Protein AF-A0A665VNJ5-F1 (afdb_monomer_lite)

Radius of gyration: 43.07 Å; chains: 1; bounding box: 58×34×142 Å

Foldseek 3Di:
DDDDDDDDDDPDDPDPPVVVVVVVVCVVVVVVPPPCPPPQDPVNVVVVVVVVVLCCCVVPVLVVLVVVLVVLVVVLVVLVVVLVVLVVVLVVLLVVLVVQCPDPPRNVVSVVSVVVSVVSVVVSVVSVVVSVCSVPVPSVVSVVVSVVSCVPSVVD

pLDDT: mean 82.06, std 19.53, range [35.41, 98.44]

Secondary structure (DSSP, 8-state):
---------------HHHHHHHHHHHHHHHHHHS-------HHHHHHHHHHHHHHHIIIIIHHHHHHHHHHHHHHHHHHHHHHHHHHHHHHHHHHHHHHHHSSSS-HHHHHHHHHHHHHHHHHHHHHHHHHHHIIIIIIHHHHHHHHHHHHHHTT-

Organism: Echeneis naucrates (NCBI:txid173247)

Structure (mmCIF, N/CA/C/O backbone):
data_AF-A0A665VNJ5-F1
#
_entry.id   AF-A0A665VNJ5-F1
#
loop_
_atom_site.group_PDB
_atom_site.id
_atom_site.type_symbol
_atom_site.label_atom_id
_atom_site.label_alt_id
_atom_site.label_comp_id
_atom_site.label_asym_id
_atom_site.label_entity_id
_atom_site.label_seq_id
_atom_site.pdbx_PDB_ins_code
_atom_site.Cartn_x
_atom_site.Cartn_y
_atom_site.Cartn_z
_atom_site.occupancy
_atom_site.B_iso_or_equiv
_atom_site.auth_seq_id
_atom_site.auth_comp_id
_atom_site.auth_asym_id
_atom_site.auth_atom_id
_atom_site.pdbx_PDB_model_num
ATOM 1 N N . MET A 1 1 ? -1.644 -8.679 107.231 1.00 41.88 1 MET A N 1
ATOM 2 C CA . MET A 1 1 ? -1.615 -10.139 106.994 1.00 41.88 1 MET A CA 1
ATOM 3 C C . MET A 1 1 ? -3.057 -10.630 107.028 1.00 41.88 1 MET A C 1
ATOM 5 O O . MET A 1 1 ? -3.818 -10.138 107.846 1.00 41.88 1 MET A O 1
ATOM 9 N N . PHE A 1 2 ? -3.439 -11.424 106.034 1.00 35.78 2 PHE A N 1
ATOM 10 C CA . PHE A 1 2 ? -4.765 -11.493 105.407 1.00 35.78 2 PHE A CA 1
ATOM 11 C C . PHE A 1 2 ? -5.951 -11.895 106.300 1.00 35.78 2 PHE A C 1
ATOM 13 O O . PHE A 1 2 ? -5.875 -12.834 107.086 1.00 35.78 2 PHE A O 1
ATOM 20 N N . LEU A 1 3 ? -7.071 -11.204 106.073 1.00 37.47 3 LEU A N 1
ATOM 21 C CA . LEU A 1 3 ? -8.419 -11.534 106.524 1.00 37.47 3 LEU A CA 1
ATOM 22 C C . LEU A 1 3 ? -9.169 -12.320 105.429 1.00 37.47 3 LEU A C 1
ATOM 24 O O . LEU A 1 3 ? -9.170 -11.915 104.270 1.00 37.47 3 LEU A O 1
ATOM 28 N N . LEU A 1 4 ? -9.911 -13.329 105.896 1.00 39.81 4 LEU A N 1
ATOM 29 C CA . LEU A 1 4 ? -11.313 -13.633 105.577 1.00 39.81 4 LEU A CA 1
ATOM 30 C C . LEU A 1 4 ? -11.738 -14.572 104.425 1.00 39.81 4 LEU A C 1
ATOM 32 O O . LEU A 1 4 ? -11.425 -14.402 103.254 1.00 39.81 4 LEU A O 1
ATOM 36 N N . PHE A 1 5 ? -12.689 -15.410 104.864 1.00 35.41 5 PHE A N 1
ATOM 37 C CA . PHE A 1 5 ? -13.926 -15.892 104.236 1.00 35.41 5 PHE A CA 1
ATOM 38 C C . PHE A 1 5 ? -13.974 -17.325 103.678 1.00 35.41 5 PHE A C 1
ATOM 40 O O . PHE A 1 5 ? -13.681 -17.609 102.522 1.00 35.41 5 PHE A O 1
ATOM 47 N N . SER A 1 6 ? -14.509 -18.208 104.534 1.00 47.34 6 SER A N 1
ATOM 48 C CA . SER A 1 6 ? -15.275 -19.403 104.173 1.00 47.34 6 SER A CA 1
ATOM 49 C C . SER A 1 6 ? -16.328 -19.095 103.109 1.00 47.34 6 SER A C 1
ATOM 51 O O . SER A 1 6 ? -17.166 -18.218 103.314 1.00 47.34 6 SER A O 1
ATOM 53 N N . PHE A 1 7 ? -16.382 -19.909 102.054 1.00 38.28 7 PHE A N 1
ATOM 54 C CA . PHE A 1 7 ? -17.568 -20.026 101.209 1.00 38.28 7 PHE A CA 1
ATOM 55 C C . PHE A 1 7 ? -18.002 -21.491 101.129 1.00 38.28 7 PHE A C 1
ATOM 57 O O . PHE A 1 7 ? -17.462 -22.311 100.391 1.00 38.28 7 PHE A O 1
ATOM 64 N N . ARG A 1 8 ? -18.993 -21.810 101.961 1.00 46.47 8 ARG A N 1
ATOM 65 C CA . ARG A 1 8 ? -19.814 -23.016 101.900 1.00 46.47 8 ARG A CA 1
ATOM 66 C C . ARG A 1 8 ? -20.910 -22.711 100.873 1.00 46.47 8 ARG A C 1
ATOM 68 O O . ARG A 1 8 ? -21.772 -21.885 101.148 1.00 46.47 8 ARG A O 1
ATOM 75 N N . GLY A 1 9 ? -20.854 -23.314 99.688 1.00 38.25 9 GLY A N 1
ATOM 76 C CA . GLY A 1 9 ? -21.821 -23.070 98.615 1.00 38.25 9 GLY A CA 1
ATOM 77 C C . GLY A 1 9 ? -22.162 -24.356 97.878 1.00 38.25 9 GLY A C 1
ATOM 78 O O . GLY A 1 9 ? -21.313 -24.933 97.208 1.00 38.25 9 GLY A O 1
ATOM 79 N N . SER A 1 10 ? -23.400 -24.809 98.059 1.00 37.19 10 SER A N 1
ATOM 80 C CA . SER A 1 10 ? -23.989 -26.022 97.501 1.00 37.19 10 SER A CA 1
ATOM 81 C C . SER A 1 10 ? -23.777 -26.193 95.996 1.00 37.19 10 SER A C 1
ATOM 83 O O . SER A 1 10 ? -23.967 -25.268 95.207 1.00 37.19 10 SER A O 1
ATOM 85 N N . VAL A 1 11 ? -23.509 -27.438 95.599 1.00 46.34 11 VAL A N 1
ATOM 86 C CA . VAL A 1 11 ? -23.661 -27.924 94.224 1.00 46.34 11 VAL A CA 1
ATOM 87 C C . VAL A 1 11 ? -25.160 -27.964 93.900 1.00 46.34 11 VAL A C 1
ATOM 89 O O . VAL A 1 11 ? -25.823 -28.987 94.038 1.00 46.34 11 VAL A O 1
ATOM 92 N N . SER A 1 12 ? -25.722 -26.821 93.517 1.00 45.53 12 SER A N 1
ATOM 93 C CA . SER A 1 12 ? -27.095 -26.705 93.017 1.00 45.53 12 SER A CA 1
ATOM 94 C C . SER A 1 12 ? -27.089 -26.544 91.499 1.00 45.53 12 SER A C 1
ATOM 96 O O . SER A 1 12 ? -26.789 -25.477 90.971 1.00 45.53 12 SER A O 1
ATOM 98 N N . THR A 1 13 ? -27.386 -27.653 90.818 1.00 51.31 13 THR A N 1
ATOM 99 C CA . THR A 1 13 ? -28.148 -27.753 89.560 1.00 51.31 13 THR A CA 1
ATOM 100 C C . THR A 1 13 ? -28.263 -26.463 88.730 1.00 51.31 13 THR A C 1
ATOM 102 O O . THR A 1 13 ? -29.281 -25.767 88.730 1.00 51.31 13 THR A O 1
ATOM 105 N N . LEU A 1 14 ? -27.235 -26.177 87.926 1.00 48.00 14 LEU A N 1
ATOM 106 C CA . LEU A 1 14 ? -27.329 -25.208 86.831 1.00 48.00 14 LEU A CA 1
ATOM 107 C C . LEU A 1 14 ? -28.426 -25.661 85.853 1.00 48.00 14 LEU A C 1
ATOM 109 O O . LEU A 1 14 ? -28.265 -26.625 85.105 1.00 48.00 14 LEU A O 1
ATOM 113 N N . LYS A 1 15 ? -29.575 -24.973 85.891 1.00 50.91 15 LYS A N 1
ATOM 114 C CA . LYS A 1 15 ? -30.726 -25.224 85.013 1.00 50.91 15 LYS A CA 1
ATOM 115 C C . LYS A 1 15 ? -30.279 -25.202 83.538 1.00 50.91 15 LYS A C 1
ATOM 117 O O . LYS A 1 15 ? -29.728 -24.197 83.092 1.00 50.91 15 LYS A O 1
ATOM 122 N N . PRO A 1 16 ? -30.626 -26.211 82.717 1.00 53.66 16 PRO A N 1
ATOM 123 C CA . PRO A 1 16 ? -30.229 -26.291 81.302 1.00 53.66 16 PRO A CA 1
ATOM 124 C C . PRO A 1 16 ? -30.778 -25.162 80.399 1.00 53.66 16 PRO A C 1
ATOM 126 O O . PRO A 1 16 ? -30.434 -25.078 79.220 1.00 53.66 16 PRO A O 1
ATOM 129 N N . ARG A 1 17 ? -31.628 -24.265 80.923 1.00 50.09 17 ARG A N 1
ATOM 130 C CA . ARG A 1 17 ? -32.177 -23.115 80.184 1.00 50.09 17 ARG A CA 1
ATOM 131 C C . ARG A 1 17 ? -31.196 -21.941 80.054 1.00 50.09 17 ARG A C 1
ATOM 133 O O . ARG A 1 17 ? -31.196 -21.300 79.009 1.00 50.09 17 ARG A O 1
ATOM 140 N N . THR A 1 18 ? -30.346 -21.673 81.047 1.00 53.75 18 THR A N 1
ATOM 141 C CA . THR A 1 18 ? -29.398 -20.537 81.015 1.00 53.75 18 THR A CA 1
ATOM 142 C C . THR A 1 18 ? -28.202 -20.804 80.102 1.00 53.75 18 THR A C 1
ATOM 144 O O . THR A 1 18 ? -27.867 -19.956 79.281 1.00 53.75 18 THR A O 1
ATOM 147 N N . LEU A 1 19 ? -27.643 -22.018 80.132 1.00 54.38 19 LEU A N 1
ATOM 148 C CA . LEU A 1 19 ? -26.581 -22.456 79.211 1.00 54.38 19 LEU A CA 1
ATOM 149 C C . LEU A 1 19 ? -27.019 -22.421 77.738 1.00 54.38 19 LEU A C 1
ATOM 151 O O . LEU A 1 19 ? -26.241 -22.043 76.864 1.00 54.38 19 LEU A O 1
ATOM 155 N N . ASN A 1 20 ? -28.279 -22.766 77.455 1.00 54.81 20 ASN A N 1
ATOM 156 C CA . ASN A 1 20 ? -28.825 -22.694 76.101 1.00 54.81 20 ASN A CA 1
ATOM 157 C C . ASN A 1 20 ? -29.003 -21.254 75.607 1.00 54.81 20 ASN A C 1
ATOM 159 O O . ASN A 1 20 ? -28.814 -21.009 74.417 1.00 54.81 20 ASN A O 1
ATOM 163 N N . ASN A 1 21 ? -29.331 -20.309 76.491 1.00 54.97 21 ASN A N 1
ATOM 164 C CA . ASN A 1 21 ? -29.432 -18.898 76.125 1.00 54.97 21 ASN A CA 1
ATOM 165 C C . ASN A 1 21 ? -28.054 -18.296 75.844 1.00 54.97 21 ASN A C 1
ATOM 167 O O . ASN A 1 21 ? -27.876 -17.734 74.768 1.00 54.97 21 ASN A O 1
ATOM 171 N N . SER A 1 22 ? -27.059 -18.529 76.705 1.00 56.47 22 SER A N 1
ATOM 172 C CA . SER A 1 22 ? -25.688 -18.072 76.448 1.00 56.47 22 SER A CA 1
ATOM 173 C C . SER A 1 22 ? -25.113 -18.713 75.184 1.00 56.47 22 SER A C 1
ATOM 175 O O . SER A 1 22 ? -24.546 -18.021 74.351 1.00 56.47 22 SER A O 1
ATOM 177 N N . ARG A 1 23 ? -25.332 -20.015 74.949 1.00 60.97 23 ARG A N 1
ATOM 178 C CA . ARG A 1 23 ? -24.882 -20.682 73.714 1.00 60.97 23 ARG A CA 1
ATOM 179 C C . ARG A 1 23 ? -25.538 -20.100 72.461 1.00 60.97 23 ARG A C 1
ATOM 181 O O . ARG A 1 23 ? -24.875 -20.010 71.435 1.00 60.97 23 ARG A O 1
ATOM 188 N N . ARG A 1 24 ? -26.818 -19.711 72.521 1.00 61.03 24 ARG A N 1
ATOM 189 C CA . ARG A 1 24 ? -27.513 -19.025 71.414 1.00 61.03 24 ARG A CA 1
ATOM 190 C C . ARG A 1 24 ? -26.983 -17.615 71.199 1.00 61.03 24 ARG A C 1
ATOM 192 O O . ARG A 1 24 ? -26.86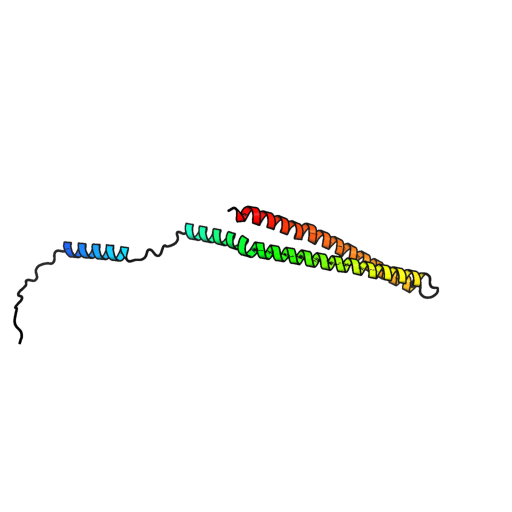6 -17.199 70.053 1.00 61.03 24 ARG A O 1
ATOM 199 N N . GLU A 1 25 ? -26.665 -16.912 72.274 1.00 65.44 25 GLU A N 1
ATOM 200 C CA . GLU A 1 25 ? -26.123 -15.559 72.242 1.00 65.44 25 GLU A CA 1
ATOM 201 C C . GLU A 1 25 ? -24.707 -15.555 71.667 1.00 65.44 25 GLU A C 1
ATOM 203 O O . GLU A 1 25 ? -24.492 -14.913 70.651 1.00 65.44 25 GLU A O 1
ATOM 208 N N . TYR A 1 26 ? -23.807 -16.416 72.155 1.00 58.47 26 TYR A N 1
ATOM 209 C CA . TYR A 1 26 ? -22.491 -16.632 71.545 1.00 58.47 26 TYR A CA 1
ATOM 210 C C . TYR A 1 26 ? -22.594 -17.025 70.072 1.00 58.47 26 TYR A C 1
ATOM 212 O O . TYR A 1 26 ? -21.823 -16.531 69.259 1.00 58.47 26 TYR A O 1
ATOM 220 N N . LYS A 1 27 ? -23.562 -17.872 69.695 1.00 63.84 27 LYS A N 1
ATOM 221 C CA . LYS A 1 27 ? -23.782 -18.225 68.286 1.00 63.84 27 LYS A CA 1
ATOM 222 C C . LYS A 1 27 ? -24.251 -17.021 67.464 1.00 63.84 27 LYS A C 1
ATOM 224 O O . LYS A 1 27 ? -23.814 -16.883 66.333 1.00 63.84 27 LYS A O 1
ATOM 229 N N . ARG A 1 28 ? -25.100 -16.144 68.014 1.00 61.34 28 ARG A N 1
ATOM 230 C CA . ARG A 1 28 ? -25.541 -14.902 67.354 1.00 61.34 28 ARG A CA 1
ATOM 231 C C . ARG A 1 28 ? -24.402 -13.896 67.215 1.00 61.34 28 ARG A C 1
ATOM 233 O O . ARG A 1 28 ? -24.197 -13.397 66.117 1.00 61.34 28 ARG A O 1
ATOM 240 N N . THR A 1 29 ? -23.632 -13.663 68.273 1.00 60.94 29 THR A N 1
ATOM 241 C CA . THR A 1 29 ? -22.491 -12.740 68.261 1.00 60.94 29 THR A CA 1
ATOM 242 C C . THR A 1 29 ? -21.378 -13.250 67.346 1.00 60.94 29 THR A C 1
ATOM 244 O O . THR A 1 29 ? -20.802 -12.483 66.586 1.00 60.94 29 THR A O 1
ATOM 247 N N . PHE A 1 30 ? -21.118 -14.562 67.340 1.00 61.00 30 PHE A N 1
ATOM 248 C CA . PHE A 1 30 ? -20.142 -15.182 66.443 1.00 61.00 30 PHE A CA 1
ATOM 249 C C . PHE A 1 30 ? -20.597 -15.138 64.978 1.00 61.00 30 PHE A C 1
ATOM 251 O O . PHE A 1 30 ? -19.787 -14.839 64.113 1.00 61.00 30 PHE A O 1
ATOM 258 N N . LEU A 1 31 ? -21.887 -15.357 64.689 1.00 60.53 31 LEU A N 1
ATOM 259 C CA . LEU A 1 31 ? -22.434 -15.212 63.332 1.00 60.53 31 LEU A CA 1
ATOM 260 C C . LEU A 1 31 ? -22.419 -13.757 62.831 1.00 60.53 31 LEU A C 1
ATOM 262 O O . LEU A 1 31 ? -22.294 -13.554 61.632 1.00 60.53 31 LEU A O 1
ATOM 266 N N . GLN A 1 32 ? -22.505 -12.762 63.721 1.00 59.22 32 GLN A N 1
ATOM 267 C CA . GLN A 1 32 ? -22.364 -11.336 63.382 1.00 59.22 32 GLN A CA 1
ATOM 268 C C . GLN A 1 32 ? -20.903 -10.886 63.204 1.00 59.22 32 GLN A C 1
ATOM 270 O O . GLN A 1 32 ? -20.654 -9.863 62.575 1.00 59.22 32 GLN A O 1
ATOM 275 N N . LEU A 1 33 ? -19.944 -11.634 63.763 1.00 56.66 33 LEU A N 1
ATOM 276 C CA . LEU A 1 33 ? -18.500 -11.381 63.661 1.00 56.66 33 LEU A CA 1
ATOM 277 C C . LEU A 1 33 ? -17.830 -12.130 62.504 1.00 56.66 33 LEU A C 1
ATOM 279 O O . LEU A 1 33 ? -16.677 -11.840 62.188 1.00 56.66 33 LEU A O 1
ATOM 283 N N . ILE A 1 34 ? -18.520 -13.086 61.871 1.00 57.31 34 ILE A N 1
ATOM 284 C CA . ILE A 1 34 ? -18.090 -13.614 60.578 1.00 57.31 34 ILE A CA 1
ATOM 285 C C . ILE A 1 34 ? -18.288 -12.462 59.593 1.00 57.31 34 ILE A C 1
ATOM 287 O O . ILE A 1 34 ? -19.434 -12.073 59.366 1.00 57.31 34 ILE A O 1
ATOM 291 N N . PRO A 1 35 ? -17.216 -11.898 59.006 1.00 49.06 35 PRO A N 1
ATOM 292 C CA . PRO A 1 35 ? -17.398 -10.983 57.899 1.00 49.06 35 PRO A CA 1
ATOM 293 C C . PRO A 1 35 ? -18.185 -11.778 56.865 1.00 49.06 35 PRO A C 1
ATOM 295 O O . PRO A 1 35 ? -17.747 -12.875 56.498 1.00 49.06 35 PRO A O 1
ATOM 298 N N . GLU A 1 36 ? -19.330 -11.274 56.404 1.00 50.09 36 GLU A N 1
ATOM 299 C CA . GLU A 1 36 ? -19.835 -11.695 55.105 1.00 50.09 36 GLU A CA 1
ATOM 300 C C . GLU A 1 36 ? -18.737 -11.331 54.106 1.00 50.09 36 GLU A C 1
ATOM 302 O O . GLU A 1 36 ? -18.697 -10.249 53.530 1.00 50.09 36 GLU A O 1
ATOM 307 N N . ARG A 1 37 ? -17.767 -12.233 53.945 1.00 45.31 37 ARG A N 1
ATOM 308 C CA . ARG A 1 37 ? -16.927 -12.296 52.773 1.00 45.31 37 ARG A CA 1
ATOM 309 C C . ARG A 1 37 ? -17.938 -12.633 51.695 1.00 45.31 37 ARG A C 1
ATOM 311 O O . ARG A 1 37 ? -18.270 -13.807 51.532 1.00 45.31 37 ARG A O 1
ATOM 318 N N . SER A 1 38 ? -18.514 -11.586 51.106 1.00 50.38 38 SER A N 1
ATOM 319 C CA . SER A 1 38 ? -19.519 -11.665 50.066 1.00 50.38 38 SER A CA 1
ATOM 320 C C . SER A 1 38 ? -19.009 -12.686 49.064 1.00 50.38 38 SER A C 1
ATOM 322 O O . SER A 1 38 ? -18.026 -12.478 48.351 1.00 50.38 38 SER A O 1
ATOM 324 N N . LYS A 1 39 ? -19.610 -13.878 49.087 1.00 54.59 39 LYS A N 1
ATOM 325 C CA . LYS A 1 39 ? -19.533 -14.752 47.931 1.00 54.59 39 LYS A CA 1
ATOM 326 C C . LYS A 1 39 ? -20.239 -13.929 46.880 1.00 54.59 39 LYS A C 1
ATOM 328 O O . LYS A 1 39 ? -21.459 -13.804 46.980 1.00 54.59 39 LYS A O 1
ATOM 333 N N . MET A 1 40 ? -19.478 -13.306 45.977 1.00 56.78 40 MET A N 1
ATOM 334 C CA . MET A 1 40 ? -20.087 -12.688 44.811 1.00 56.78 40 MET A CA 1
ATOM 335 C C . MET A 1 40 ? -21.063 -13.716 44.271 1.00 56.78 40 MET A C 1
ATOM 337 O O . MET A 1 40 ? -20.727 -14.895 44.104 1.00 56.78 40 MET A O 1
ATOM 341 N N . SER A 1 41 ? -22.308 -13.289 44.117 1.00 76.12 41 SER A N 1
ATOM 342 C CA . SER A 1 41 ? -23.288 -14.129 43.458 1.00 76.12 41 SER A CA 1
ATOM 343 C C . SER A 1 41 ? -22.684 -14.549 42.118 1.00 76.12 41 SER A C 1
ATOM 345 O O . SER A 1 41 ? -22.011 -13.749 41.470 1.00 76.12 41 SER A O 1
ATOM 347 N N . ARG A 1 42 ? -22.917 -15.784 41.662 1.00 79.88 42 ARG A N 1
ATOM 348 C CA . ARG A 1 42 ? -22.474 -16.214 40.321 1.00 79.88 42 ARG A CA 1
ATOM 349 C C . ARG A 1 42 ? -22.887 -15.190 39.248 1.00 79.88 42 ARG A C 1
ATOM 351 O O . ARG A 1 42 ? -22.171 -14.986 38.277 1.00 79.88 42 ARG A O 1
ATOM 358 N N . THR A 1 43 ? -24.014 -14.511 39.461 1.00 84.00 43 THR A N 1
ATOM 359 C CA . THR A 1 43 ? -24.494 -13.401 38.632 1.00 84.00 43 THR A CA 1
ATOM 360 C C . THR A 1 43 ? -23.571 -12.174 38.664 1.00 84.00 43 THR A C 1
ATOM 362 O O . THR A 1 43 ? -23.314 -11.588 37.621 1.00 84.00 43 THR A O 1
ATOM 365 N N . GLU A 1 44 ? -23.031 -11.791 39.823 1.00 84.06 44 GLU A N 1
ATOM 366 C CA . GLU A 1 44 ? -22.073 -10.679 39.953 1.00 84.06 44 GLU A CA 1
ATOM 367 C C . GLU A 1 44 ? -20.718 -11.012 39.322 1.00 84.06 44 GLU A C 1
ATOM 369 O O . GLU A 1 44 ? -20.110 -10.152 38.689 1.00 84.06 44 GLU A O 1
ATOM 374 N N . GLU A 1 45 ? -20.261 -12.264 39.430 1.00 86.88 45 GLU A N 1
ATOM 375 C CA . GLU A 1 45 ? -19.033 -12.718 38.762 1.00 86.88 45 GLU A CA 1
ATOM 376 C C . GLU A 1 45 ? -19.162 -12.638 37.236 1.00 86.88 45 GLU A C 1
ATOM 378 O O . GLU A 1 45 ? -18.270 -12.116 36.564 1.00 86.88 45 GLU A O 1
ATOM 383 N N . VAL A 1 46 ? -20.295 -13.093 36.688 1.00 90.31 46 VAL A N 1
ATOM 384 C CA . VAL A 1 46 ? -20.589 -13.015 35.248 1.00 90.31 46 VAL A CA 1
ATOM 385 C C . VAL A 1 46 ? -20.734 -11.564 34.785 1.00 90.31 46 VAL A C 1
ATOM 387 O O . VAL A 1 46 ? -20.184 -11.202 33.741 1.00 90.31 46 VAL A O 1
ATOM 390 N N . ASN A 1 47 ? -21.406 -10.711 35.566 1.00 89.69 47 ASN A N 1
ATOM 391 C CA . ASN A 1 47 ? -21.516 -9.283 35.261 1.00 89.69 47 ASN A CA 1
ATOM 392 C C . ASN A 1 47 ? -20.137 -8.616 35.216 1.00 89.69 47 ASN A C 1
ATOM 394 O O . ASN A 1 47 ? -19.820 -7.923 34.252 1.00 89.69 47 ASN A O 1
ATOM 398 N N . LYS A 1 48 ? -19.278 -8.891 36.202 1.00 91.44 48 LYS A N 1
ATOM 399 C CA . LYS A 1 48 ? -17.913 -8.357 36.248 1.00 91.44 48 LYS A CA 1
ATOM 400 C C . LYS A 1 48 ? -17.052 -8.861 35.088 1.00 91.44 48 LYS A C 1
ATOM 402 O O . LYS A 1 48 ? -16.289 -8.091 34.515 1.00 91.44 48 LYS A O 1
ATOM 407 N N . MET A 1 49 ? -17.167 -10.139 34.720 1.00 91.94 49 MET A N 1
ATOM 408 C CA . MET A 1 49 ? -16.495 -10.676 33.529 1.00 91.94 49 MET A CA 1
ATOM 409 C C . MET A 1 49 ? -16.942 -9.954 32.259 1.00 91.94 49 MET A C 1
ATOM 411 O O . MET A 1 49 ? -16.102 -9.607 31.435 1.00 91.94 49 MET A O 1
ATOM 415 N N . THR A 1 50 ? -18.241 -9.696 32.127 1.00 91.12 50 THR A N 1
ATOM 416 C CA . THR A 1 50 ? -18.809 -8.998 30.968 1.00 91.12 50 THR A CA 1
ATOM 417 C C . THR A 1 50 ? -18.290 -7.562 30.880 1.00 91.12 50 THR A C 1
ATOM 419 O O . THR A 1 50 ? -17.814 -7.145 29.827 1.00 91.12 50 THR A O 1
ATOM 422 N N . GLU A 1 51 ? -18.284 -6.828 31.996 1.00 91.00 51 GLU A N 1
ATOM 423 C CA . GLU A 1 51 ? -17.734 -5.468 32.066 1.00 91.00 51 GLU A CA 1
ATOM 424 C C . GLU A 1 51 ? -16.234 -5.436 31.734 1.00 91.00 51 GLU A C 1
ATOM 426 O O . GLU A 1 51 ? -15.776 -4.577 30.981 1.00 91.00 51 GLU A O 1
ATOM 431 N N . ASN A 1 52 ? -15.466 -6.409 32.235 1.00 92.56 52 ASN A N 1
ATOM 432 C CA . ASN A 1 52 ? -14.039 -6.516 31.938 1.00 92.56 52 ASN A CA 1
ATOM 433 C C . ASN A 1 52 ? -13.761 -6.757 30.448 1.00 92.56 52 ASN A C 1
ATOM 435 O O . ASN A 1 52 ? -12.757 -6.262 29.942 1.00 92.56 52 ASN A O 1
ATOM 439 N N . VAL A 1 53 ? -14.622 -7.496 29.739 1.00 93.75 53 VAL A N 1
ATOM 440 C CA . VAL A 1 53 ? -14.487 -7.685 28.285 1.00 93.75 53 VAL A CA 1
ATOM 441 C C . VAL A 1 53 ? -14.687 -6.359 27.554 1.00 93.75 53 VAL A C 1
ATOM 443 O O . VAL A 1 53 ? -13.843 -5.993 26.739 1.00 93.75 53 VAL A O 1
ATOM 446 N N . TYR A 1 54 ? -15.744 -5.608 27.878 1.00 90.75 54 TYR A N 1
ATOM 447 C CA . TYR A 1 54 ? -15.995 -4.302 27.258 1.00 90.75 54 TYR A CA 1
ATOM 448 C C . TYR A 1 54 ? -14.871 -3.302 27.536 1.00 90.75 54 TYR A C 1
ATOM 450 O O . TYR A 1 54 ? -14.368 -2.674 26.604 1.00 90.75 54 TYR A O 1
ATOM 458 N N . LYS A 1 55 ? -14.409 -3.218 28.790 1.00 90.62 55 LYS A N 1
ATOM 459 C CA . LYS A 1 55 ? -13.238 -2.407 29.154 1.00 90.62 55 LYS A CA 1
ATOM 460 C C . LYS A 1 55 ? -11.990 -2.843 28.397 1.00 90.62 55 LYS A C 1
ATOM 462 O O . LYS A 1 55 ? -11.286 -2.006 27.852 1.00 90.62 55 LYS A O 1
ATOM 467 N N . GLY A 1 56 ? -11.746 -4.147 28.276 1.00 94.06 56 GLY A N 1
ATOM 468 C CA . GLY A 1 56 ? -10.620 -4.668 27.501 1.00 94.06 56 GLY A CA 1
ATOM 469 C C . GLY A 1 56 ? -10.660 -4.259 26.025 1.00 94.06 56 GLY A C 1
ATOM 470 O O . GLY A 1 56 ? -9.624 -3.928 25.446 1.00 94.06 56 GLY A O 1
ATOM 471 N N . ILE A 1 57 ? -11.846 -4.234 25.414 1.00 93.50 57 ILE A N 1
ATOM 472 C CA . ILE A 1 57 ? -12.007 -3.787 24.026 1.00 93.50 57 ILE A CA 1
ATOM 473 C C . ILE A 1 57 ? -11.711 -2.286 23.906 1.00 93.50 57 ILE A C 1
ATOM 475 O O . ILE A 1 57 ? -10.904 -1.881 23.068 1.00 93.50 57 ILE A O 1
ATOM 479 N N . LEU A 1 58 ? -12.323 -1.469 24.764 1.00 91.31 58 LEU A N 1
ATOM 480 C CA . LEU A 1 58 ? -12.204 -0.012 24.723 1.00 91.31 58 LEU A CA 1
ATOM 481 C C . LEU A 1 58 ? -10.799 0.488 25.076 1.00 91.31 58 LEU A C 1
ATOM 483 O O . LEU A 1 58 ? -10.254 1.330 24.364 1.00 91.31 58 LEU A O 1
ATOM 487 N N . ASP A 1 59 ? -10.204 -0.050 26.137 1.00 92.31 59 ASP A N 1
ATOM 488 C CA . ASP A 1 59 ? -8.969 0.481 26.722 1.00 92.31 59 ASP A CA 1
ATOM 489 C C . ASP A 1 59 ? -7.708 -0.136 26.105 1.00 92.31 59 ASP A C 1
ATOM 491 O O . ASP A 1 59 ? -6.622 0.443 26.200 1.00 92.31 59 ASP A O 1
ATOM 495 N N . HIS A 1 60 ? -7.817 -1.306 25.462 1.00 94.06 60 HIS A N 1
ATOM 496 C CA . HIS A 1 60 ? -6.653 -2.021 24.931 1.00 94.06 60 HIS A CA 1
ATOM 497 C C . HIS A 1 60 ? -6.771 -2.362 23.449 1.00 94.06 60 HIS A C 1
ATOM 499 O O . HIS A 1 60 ? -5.873 -2.010 22.676 1.00 94.06 60 HIS A O 1
ATOM 505 N N . PHE A 1 61 ? -7.852 -3.028 23.034 1.00 95.75 61 PHE A N 1
ATOM 506 C CA . PHE A 1 61 ? -7.983 -3.488 21.649 1.00 95.75 61 PHE A CA 1
ATOM 507 C C . PHE A 1 61 ? -8.113 -2.313 20.674 1.00 95.75 61 PHE A C 1
ATOM 509 O O . PHE A 1 61 ? -7.308 -2.201 19.752 1.00 95.75 61 PHE A O 1
ATOM 516 N N . ASN A 1 62 ? -9.049 -1.394 20.916 1.00 95.44 62 ASN A N 1
ATOM 517 C CA . ASN A 1 62 ? -9.312 -0.253 20.037 1.00 95.44 62 ASN A CA 1
ATOM 518 C C . ASN A 1 62 ? -8.095 0.682 19.874 1.00 95.44 62 ASN A C 1
ATOM 520 O O . ASN A 1 62 ? -7.741 0.998 18.734 1.00 95.44 62 ASN A O 1
ATOM 524 N N . PRO A 1 63 ? -7.382 1.089 20.946 1.00 95.94 63 PRO A N 1
ATOM 525 C CA . PRO A 1 63 ? -6.137 1.847 20.819 1.00 95.94 63 PRO A CA 1
ATOM 526 C C . PRO A 1 63 ? -5.055 1.099 20.032 1.00 95.94 63 PRO A C 1
ATOM 528 O O . PRO A 1 63 ? -4.371 1.699 19.199 1.00 95.94 63 PRO A O 1
ATOM 531 N N . SER A 1 64 ? -4.923 -0.214 20.246 1.00 97.44 64 SER A N 1
ATOM 532 C CA . SER A 1 64 ? -3.960 -1.046 19.513 1.00 97.44 64 SER A CA 1
ATOM 533 C C . SER A 1 64 ? -4.313 -1.144 18.028 1.00 97.44 64 SER A C 1
ATOM 535 O O . SER A 1 64 ? -3.435 -0.990 17.178 1.00 97.44 64 SER A O 1
ATOM 537 N N . LEU A 1 65 ? -5.597 -1.318 17.704 1.00 97.25 65 LEU A N 1
ATOM 538 C CA . LEU A 1 65 ? -6.100 -1.339 16.333 1.00 97.25 65 LEU A CA 1
ATOM 539 C C . LEU A 1 65 ? -5.900 0.017 15.643 1.00 97.25 65 LEU A C 1
ATOM 541 O O . LEU A 1 65 ? -5.445 0.061 14.503 1.00 97.25 65 LEU A O 1
ATOM 545 N N . LYS A 1 66 ? -6.143 1.131 16.342 1.00 96.69 66 LYS A N 1
ATOM 546 C CA . LYS A 1 66 ? -5.864 2.482 15.830 1.00 96.69 66 LYS A CA 1
ATOM 547 C C . LYS A 1 66 ? -4.394 2.653 15.448 1.00 96.69 66 LYS A C 1
ATOM 549 O O . LYS A 1 66 ? -4.081 3.186 14.3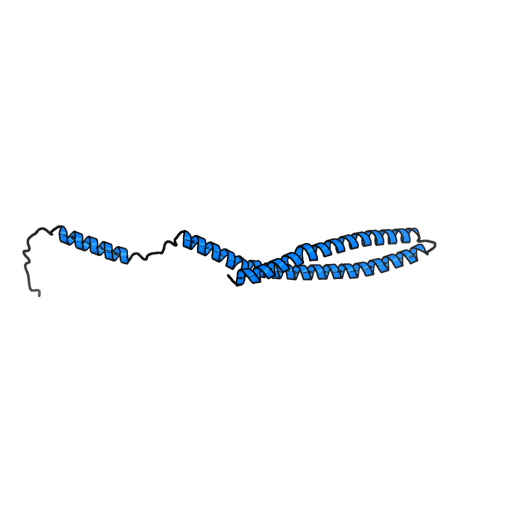79 1.00 96.69 66 LYS A O 1
ATOM 554 N N . ASN A 1 67 ? -3.485 2.199 16.312 1.00 97.69 67 ASN A N 1
ATOM 555 C CA . ASN A 1 67 ? -2.055 2.238 16.024 1.00 97.69 67 ASN A CA 1
ATOM 556 C C . ASN A 1 67 ? -1.706 1.341 14.827 1.00 97.69 67 ASN A C 1
ATOM 558 O O . ASN A 1 67 ? -0.987 1.771 13.928 1.00 97.69 67 ASN A O 1
ATOM 562 N N . PHE A 1 68 ? -2.272 0.133 14.767 1.00 98.12 68 PHE A N 1
ATOM 563 C CA . PHE A 1 68 ? -2.097 -0.782 13.640 1.00 98.12 68 PHE A CA 1
ATOM 564 C C . PHE A 1 68 ? -2.533 -0.155 12.306 1.00 98.12 68 PHE A C 1
ATOM 566 O O . PHE A 1 68 ? -1.752 -0.156 11.357 1.00 98.12 68 PHE A O 1
ATOM 573 N N . VAL A 1 69 ? -3.721 0.459 12.241 1.00 97.62 69 VAL A N 1
ATOM 574 C CA . VAL A 1 69 ? -4.207 1.171 11.043 1.00 97.62 69 VAL A CA 1
ATOM 575 C C . VAL A 1 69 ? -3.267 2.320 10.668 1.00 97.62 69 VAL A C 1
ATOM 577 O O . VAL A 1 69 ? -2.938 2.491 9.496 1.00 97.62 69 VAL A O 1
ATOM 580 N N . THR A 1 70 ? -2.771 3.074 11.652 1.00 97.88 70 THR A N 1
ATOM 581 C CA . THR A 1 70 ? -1.809 4.165 11.420 1.00 97.88 70 THR A CA 1
ATOM 582 C C . THR A 1 70 ? -0.511 3.645 10.795 1.00 97.88 70 THR A C 1
ATOM 584 O O . THR A 1 70 ? -0.024 4.206 9.814 1.00 97.88 70 THR A O 1
ATOM 587 N N . MET A 1 71 ? 0.036 2.545 11.318 1.00 98.44 71 MET A N 1
ATOM 588 C CA . MET A 1 71 ? 1.224 1.906 10.744 1.00 98.44 71 MET A CA 1
ATOM 589 C C . MET A 1 71 ? 0.948 1.343 9.348 1.00 98.44 71 MET A C 1
ATOM 591 O O . MET A 1 71 ? 1.788 1.480 8.461 1.00 98.44 71 MET A O 1
ATOM 595 N N . GLY A 1 72 ? -0.242 0.784 9.124 1.00 98.12 72 GLY A N 1
ATOM 596 C CA . GLY A 1 72 ? -0.691 0.340 7.809 1.00 98.12 72 GLY A CA 1
ATOM 597 C C . GLY A 1 72 ? -0.702 1.471 6.778 1.00 98.12 72 GLY A C 1
ATOM 598 O O . GLY A 1 72 ? -0.143 1.313 5.697 1.00 98.12 72 GLY A O 1
ATOM 599 N N . LYS A 1 73 ? -1.222 2.652 7.134 1.00 97.75 73 LYS A N 1
ATOM 600 C CA . LYS A 1 73 ? -1.193 3.847 6.267 1.00 97.75 73 LYS A CA 1
ATOM 601 C C . LYS A 1 73 ? 0.232 4.324 5.967 1.00 97.75 73 LYS A C 1
ATOM 603 O O . LYS A 1 73 ? 0.535 4.727 4.845 1.00 97.75 73 LYS A O 1
ATOM 608 N N . HIS A 1 74 ? 1.138 4.269 6.946 1.00 97.94 74 HIS A N 1
ATOM 609 C CA . HIS A 1 74 ? 2.552 4.573 6.701 1.00 97.94 74 HIS A CA 1
ATOM 610 C C . HIS A 1 74 ? 3.204 3.565 5.749 1.00 97.94 74 HIS A C 1
ATOM 612 O O . HIS A 1 74 ? 3.966 3.966 4.868 1.00 97.94 74 HIS A O 1
ATOM 618 N N . TYR A 1 75 ? 2.885 2.280 5.900 1.00 97.88 75 TYR A N 1
ATOM 619 C CA . TYR A 1 75 ? 3.371 1.221 5.023 1.00 97.88 75 TYR A CA 1
ATOM 620 C C . TYR A 1 75 ? 2.870 1.396 3.583 1.00 97.88 75 TYR A C 1
ATOM 622 O O . TYR A 1 75 ? 3.674 1.399 2.652 1.00 97.88 75 TYR A O 1
ATOM 630 N N . GLU A 1 76 ? 1.573 1.658 3.403 1.00 96.50 76 GLU A N 1
ATOM 631 C CA . GLU A 1 76 ? 0.968 1.980 2.104 1.00 96.50 76 GLU A CA 1
ATOM 632 C C . GLU A 1 76 ? 1.673 3.169 1.430 1.00 96.50 76 GLU A C 1
ATOM 634 O O . GLU A 1 76 ? 2.062 3.106 0.259 1.00 96.50 76 GLU A O 1
ATOM 639 N N . LYS A 1 77 ? 1.906 4.250 2.184 1.00 96.50 77 LYS A N 1
ATOM 640 C CA . LYS A 1 77 ? 2.605 5.438 1.682 1.00 96.50 77 LYS A CA 1
ATOM 641 C C . LYS A 1 77 ? 4.040 5.125 1.251 1.00 96.50 77 LYS A C 1
ATOM 643 O O . LYS A 1 77 ? 4.483 5.619 0.215 1.00 96.50 77 LYS A O 1
ATOM 648 N N . ALA A 1 78 ? 4.766 4.316 2.023 1.00 97.12 78 ALA A N 1
ATOM 649 C CA . ALA A 1 78 ? 6.125 3.908 1.677 1.00 97.12 78 ALA A CA 1
ATOM 650 C C . ALA A 1 78 ? 6.152 3.098 0.370 1.00 97.12 78 ALA A C 1
ATOM 652 O O . ALA A 1 78 ? 6.950 3.396 -0.517 1.00 97.12 78 ALA A O 1
ATOM 653 N N . LEU A 1 79 ? 5.237 2.138 0.212 1.00 95.31 79 LEU A N 1
ATOM 654 C CA . LEU A 1 79 ? 5.118 1.333 -1.007 1.00 95.31 79 LEU A CA 1
ATOM 655 C C . LEU A 1 79 ? 4.688 2.160 -2.231 1.00 95.31 79 LEU A C 1
ATOM 657 O O . LEU A 1 79 ? 5.185 1.940 -3.337 1.00 95.31 79 LEU A O 1
ATOM 661 N N . THR A 1 80 ? 3.837 3.168 -2.034 1.00 93.75 80 THR A N 1
ATOM 662 C CA . THR A 1 80 ? 3.505 4.149 -3.080 1.00 93.75 80 THR A CA 1
ATOM 663 C C . THR A 1 80 ? 4.745 4.947 -3.501 1.00 93.75 80 THR A C 1
ATOM 665 O O . THR A 1 80 ? 4.976 5.169 -4.687 1.00 93.75 80 THR A O 1
ATOM 668 N N . GLY A 1 81 ? 5.597 5.337 -2.548 1.00 94.25 81 GLY A N 1
ATOM 669 C CA . GLY A 1 81 ? 6.874 5.993 -2.846 1.00 94.25 81 GLY A CA 1
ATOM 670 C C . GLY A 1 81 ? 7.818 5.112 -3.671 1.00 94.25 81 GLY A C 1
ATOM 671 O O . GLY A 1 81 ? 8.405 5.583 -4.645 1.00 94.25 81 GLY A O 1
ATOM 672 N N . VAL A 1 82 ? 7.916 3.822 -3.330 1.00 93.31 82 VAL A N 1
ATOM 673 C CA . VAL A 1 82 ? 8.696 2.835 -4.098 1.00 93.31 82 VAL A CA 1
ATOM 674 C C . VAL A 1 82 ? 8.169 2.712 -5.526 1.00 93.31 82 VAL A C 1
ATOM 676 O O . VAL A 1 82 ? 8.958 2.750 -6.462 1.00 93.31 82 VAL A O 1
ATOM 679 N N . THR A 1 83 ? 6.848 2.646 -5.698 1.00 91.75 83 THR A N 1
ATOM 680 C CA . THR A 1 83 ? 6.178 2.596 -7.009 1.00 91.75 83 THR A CA 1
ATOM 681 C C . THR A 1 83 ? 6.569 3.775 -7.905 1.00 91.75 83 THR A C 1
ATOM 683 O O . THR A 1 83 ? 6.933 3.594 -9.067 1.00 91.75 83 THR A O 1
ATOM 686 N N . VAL A 1 84 ? 6.564 4.996 -7.360 1.00 91.88 84 VAL A N 1
ATOM 687 C CA . VAL A 1 84 ? 6.952 6.200 -8.112 1.00 91.88 84 VAL A CA 1
ATOM 688 C C . VAL A 1 84 ? 8.431 6.165 -8.506 1.00 91.88 84 VAL A C 1
ATOM 690 O O . VAL A 1 84 ? 8.773 6.484 -9.645 1.00 91.88 84 VAL A O 1
ATOM 693 N N . ALA A 1 85 ? 9.312 5.760 -7.588 1.00 93.81 85 ALA A N 1
ATOM 694 C CA . ALA A 1 85 ? 10.741 5.643 -7.870 1.00 93.81 85 ALA A CA 1
ATOM 695 C C . ALA A 1 85 ? 11.032 4.559 -8.923 1.00 93.81 85 ALA A C 1
ATOM 697 O O . ALA A 1 85 ? 11.824 4.782 -9.841 1.00 93.81 85 ALA A O 1
ATOM 698 N N . ALA A 1 86 ? 10.356 3.414 -8.821 1.00 91.44 86 ALA A N 1
ATOM 699 C CA . ALA A 1 86 ? 10.473 2.304 -9.755 1.00 91.44 86 ALA A CA 1
ATOM 700 C C . ALA A 1 86 ? 10.058 2.727 -11.168 1.00 91.44 86 ALA A C 1
ATOM 702 O O . ALA A 1 86 ? 10.800 2.483 -12.116 1.00 91.44 86 ALA A O 1
ATOM 703 N N . LYS A 1 87 ? 8.946 3.465 -11.306 1.00 89.75 87 LYS A N 1
ATOM 704 C CA . LYS A 1 87 ? 8.525 4.033 -12.593 1.00 89.75 87 LYS A CA 1
ATOM 705 C C . LYS A 1 87 ? 9.632 4.868 -13.244 1.00 89.75 87 LYS A C 1
ATOM 707 O O . LYS A 1 87 ? 9.964 4.632 -14.398 1.00 89.75 87 LYS A O 1
ATOM 712 N N . GLY A 1 88 ? 10.247 5.789 -12.499 1.00 92.25 88 GLY A N 1
ATOM 713 C CA . GLY A 1 88 ? 11.342 6.611 -13.027 1.00 92.25 88 GLY A CA 1
ATOM 714 C C . GLY A 1 88 ? 12.562 5.790 -13.465 1.00 92.25 88 GLY A C 1
ATOM 715 O O . GLY A 1 88 ? 13.183 6.097 -14.482 1.00 92.25 88 GLY A O 1
ATOM 716 N N . TYR A 1 89 ? 12.888 4.722 -12.732 1.00 92.62 89 TYR A N 1
ATOM 717 C CA . TYR A 1 89 ? 13.946 3.787 -13.118 1.00 92.62 89 TYR A CA 1
ATOM 718 C C . TYR A 1 89 ? 13.606 3.040 -14.420 1.00 92.62 89 TYR A C 1
ATOM 720 O O . TYR A 1 89 ? 14.455 2.954 -15.307 1.00 92.62 89 TYR A O 1
ATOM 728 N N . PHE A 1 90 ? 12.371 2.555 -14.576 1.00 91.12 90 PHE A N 1
ATOM 729 C CA . PHE A 1 90 ? 11.950 1.845 -15.789 1.00 91.12 90 PHE A CA 1
ATOM 730 C C . PHE A 1 90 ? 11.841 2.770 -17.002 1.00 91.12 90 PHE A C 1
ATOM 732 O O . PHE A 1 90 ? 12.269 2.382 -18.083 1.00 91.12 90 PHE A O 1
ATOM 739 N N . ASP A 1 91 ? 11.370 4.006 -16.830 1.00 92.12 91 ASP A N 1
ATOM 740 C CA . ASP A 1 91 ? 11.344 5.007 -17.904 1.00 92.12 91 ASP A CA 1
ATOM 741 C C . ASP A 1 91 ? 12.769 5.276 -18.435 1.00 92.12 91 ASP A C 1
ATOM 743 O O . ASP A 1 91 ? 13.001 5.345 -19.645 1.00 92.12 91 ASP A O 1
ATOM 747 N N . ALA A 1 92 ? 13.759 5.363 -17.538 1.00 95.00 92 ALA A N 1
ATOM 748 C CA . ALA A 1 92 ? 15.163 5.488 -17.925 1.00 95.00 92 ALA A CA 1
ATOM 749 C C . ALA A 1 92 ? 15.701 4.218 -18.611 1.00 95.00 92 ALA A C 1
ATOM 751 O O . ALA A 1 92 ? 16.464 4.318 -19.573 1.00 95.00 92 ALA A O 1
ATOM 752 N N . LEU A 1 93 ? 15.293 3.035 -18.142 1.00 95.38 93 LEU A N 1
ATOM 753 C CA . LEU A 1 93 ? 15.675 1.749 -18.728 1.00 95.38 93 LEU A CA 1
ATOM 754 C C . LEU A 1 93 ? 15.145 1.592 -20.160 1.00 95.38 93 LEU A C 1
ATOM 756 O O . LEU A 1 93 ? 15.896 1.189 -21.045 1.00 95.38 93 LEU A O 1
ATOM 760 N N . VAL A 1 94 ? 13.885 1.966 -20.404 1.00 95.12 94 VAL A N 1
ATOM 761 C CA . VAL A 1 94 ? 13.277 1.970 -21.743 1.00 95.12 94 VAL A CA 1
ATOM 762 C C . VAL A 1 94 ? 14.050 2.902 -22.668 1.00 95.12 94 VAL A C 1
ATOM 764 O O . VAL A 1 94 ? 14.454 2.486 -23.749 1.00 95.12 94 VAL A O 1
ATOM 767 N N . LYS A 1 95 ? 14.361 4.122 -22.217 1.00 96.00 95 LYS A N 1
ATOM 768 C CA . LYS A 1 95 ? 15.149 5.079 -23.005 1.00 96.00 95 LYS A CA 1
ATOM 769 C C . LYS A 1 95 ? 16.541 4.548 -23.370 1.00 96.00 95 LYS A C 1
ATOM 771 O O . LYS A 1 95 ? 17.041 4.801 -24.463 1.00 96.00 95 LYS A O 1
ATOM 776 N N . LEU A 1 96 ? 17.187 3.811 -22.466 1.00 96.31 96 LEU A N 1
ATOM 777 C CA . LEU A 1 96 ? 18.447 3.124 -22.768 1.00 96.31 96 LEU A CA 1
ATOM 778 C C . LEU A 1 96 ? 18.253 2.008 -23.803 1.00 96.31 96 LEU A C 1
ATOM 780 O O . LEU A 1 96 ? 19.089 1.857 -24.694 1.00 96.31 96 LEU A O 1
ATOM 784 N N . GLY A 1 97 ? 17.151 1.261 -23.709 1.00 96.38 97 GLY A N 1
ATOM 785 C CA . GLY A 1 97 ? 16.757 0.255 -24.695 1.00 96.38 97 GLY A CA 1
ATOM 786 C C . GLY A 1 97 ? 16.559 0.837 -26.096 1.00 96.38 97 GLY A C 1
ATOM 787 O O . GLY A 1 97 ? 17.038 0.252 -27.067 1.00 96.38 97 GLY A O 1
ATOM 788 N N . GLU A 1 98 ? 15.944 2.017 -26.203 1.00 96.12 98 GLU A N 1
ATOM 789 C CA . GLU A 1 98 ? 15.767 2.750 -27.468 1.00 96.12 98 GLU A CA 1
ATOM 790 C C . GLU A 1 98 ? 17.121 3.098 -28.101 1.00 96.12 98 GLU A C 1
ATOM 792 O O . GLU A 1 98 ? 17.391 2.718 -29.239 1.00 96.12 98 GLU A O 1
ATOM 797 N N . LEU A 1 99 ? 18.028 3.712 -27.331 1.00 96.44 99 LEU A N 1
ATOM 798 C CA . LEU A 1 99 ? 19.374 4.062 -27.805 1.00 96.44 99 LEU A CA 1
ATOM 799 C C . LEU A 1 99 ? 20.178 2.834 -28.262 1.00 96.44 99 LEU A C 1
ATOM 801 O O . LEU A 1 99 ? 20.913 2.898 -29.249 1.00 96.44 99 LEU A O 1
ATOM 805 N N . ALA A 1 100 ? 20.059 1.715 -27.543 1.00 96.88 100 ALA A N 1
ATOM 806 C CA . ALA A 1 100 ? 20.736 0.471 -27.895 1.00 96.88 100 ALA A CA 1
ATOM 807 C C . ALA A 1 100 ? 20.146 -0.177 -29.159 1.00 96.88 100 ALA A C 1
ATOM 809 O O . ALA A 1 100 ? 20.908 -0.720 -29.963 1.00 96.88 100 ALA A O 1
ATOM 810 N N . SER A 1 101 ? 18.826 -0.089 -29.343 1.00 95.31 101 SER A N 1
ATOM 811 C CA . SER A 1 101 ? 18.096 -0.622 -30.504 1.00 95.31 101 SER A CA 1
ATOM 812 C C . SER A 1 101 ? 18.358 0.163 -31.789 1.00 95.31 101 SER A C 1
ATOM 814 O O . SER A 1 101 ? 18.418 -0.420 -32.873 1.00 95.31 101 SER A O 1
ATOM 816 N N . ASP A 1 102 ? 18.574 1.473 -31.674 1.00 94.06 102 ASP A N 1
ATOM 817 C CA . ASP A 1 102 ? 18.931 2.337 -32.804 1.00 94.06 102 ASP A CA 1
ATOM 818 C C . ASP A 1 102 ? 20.396 2.166 -33.245 1.00 94.06 102 ASP A C 1
ATOM 820 O O . ASP A 1 102 ? 20.796 2.591 -34.333 1.00 94.06 102 ASP A O 1
ATOM 824 N N . SER A 1 103 ? 21.215 1.512 -32.421 1.00 93.19 103 SER A N 1
ATOM 825 C CA . SER A 1 103 ? 22.626 1.270 -32.700 1.00 93.19 103 SER A CA 1
ATOM 826 C C . SER A 1 103 ? 22.837 0.108 -33.685 1.00 93.19 103 SER A C 1
ATOM 828 O O . SER A 1 103 ? 22.094 -0.873 -33.726 1.00 93.19 103 SER A O 1
ATOM 830 N N . GLN A 1 104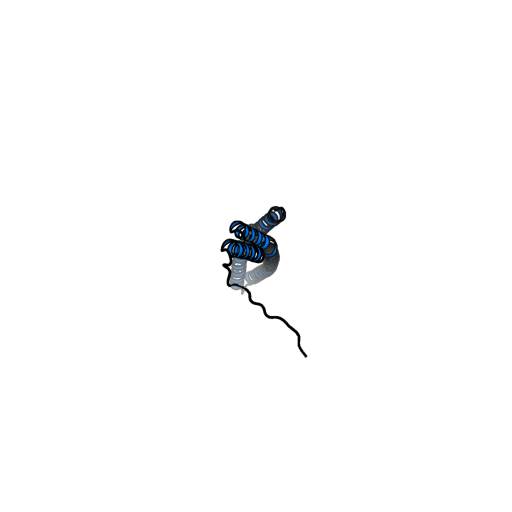 ? 23.906 0.190 -34.484 1.00 88.62 104 GLN A N 1
ATOM 831 C CA . GLN A 1 104 ? 24.279 -0.858 -35.445 1.00 88.62 104 GLN A CA 1
ATOM 832 C C . GLN A 1 104 ? 24.849 -2.128 -34.787 1.00 88.62 104 GLN A C 1
ATOM 834 O O . GLN A 1 104 ? 24.890 -3.168 -35.437 1.00 88.62 104 GLN A O 1
ATOM 839 N N . GLY A 1 105 ? 25.287 -2.062 -33.524 1.00 92.88 105 GLY A N 1
ATOM 840 C CA . GLY A 1 105 ? 26.028 -3.147 -32.864 1.00 92.88 105 GLY A CA 1
ATOM 841 C C . GLY A 1 105 ? 25.402 -3.687 -31.579 1.00 92.88 105 GLY A C 1
ATOM 842 O O . GLY A 1 105 ? 25.957 -4.609 -30.992 1.00 92.88 105 GLY A O 1
ATOM 843 N N . SER A 1 106 ? 24.282 -3.123 -31.116 1.00 95.31 106 SER A N 1
ATOM 844 C CA . SER A 1 106 ? 23.694 -3.460 -29.807 1.00 95.31 106 SER A CA 1
ATOM 845 C C . SER A 1 106 ? 22.182 -3.685 -29.835 1.00 95.31 106 SER A C 1
ATOM 847 O O . SER A 1 106 ? 21.531 -3.546 -28.803 1.00 95.31 106 SER A O 1
ATOM 849 N N . LYS A 1 107 ? 21.609 -4.048 -30.987 1.00 94.56 107 LYS A N 1
ATOM 850 C CA . LYS A 1 107 ? 20.154 -4.246 -31.115 1.00 94.56 107 LYS A CA 1
ATOM 851 C C . LYS A 1 107 ? 19.593 -5.287 -30.150 1.00 94.56 107 LYS A C 1
ATOM 853 O O . LYS A 1 107 ? 18.642 -5.003 -29.436 1.00 94.56 107 LYS A O 1
ATOM 858 N N . GLU A 1 108 ? 20.246 -6.442 -30.056 1.00 94.56 108 GLU A N 1
ATOM 859 C CA . GLU A 1 108 ? 19.846 -7.531 -29.149 1.00 94.56 108 GLU A CA 1
ATOM 860 C C . GLU A 1 108 ? 19.893 -7.108 -27.667 1.00 94.56 108 GLU A C 1
ATOM 862 O O . GLU A 1 108 ? 19.102 -7.569 -26.840 1.00 94.56 108 GLU A O 1
ATOM 867 N N . LEU A 1 109 ? 20.801 -6.187 -27.321 1.00 95.62 109 LEU A N 1
ATOM 868 C CA . LEU A 1 109 ? 20.849 -5.593 -25.987 1.00 95.62 109 LEU A CA 1
ATOM 869 C C . LEU A 1 109 ? 19.634 -4.688 -25.748 1.00 95.62 109 LEU A C 1
ATOM 871 O O . LEU A 1 109 ? 19.062 -4.728 -24.663 1.00 95.62 109 LEU A O 1
ATOM 875 N N . GLY A 1 110 ? 19.216 -3.918 -26.754 1.00 96.31 110 GLY A N 1
ATOM 876 C CA . GLY A 1 110 ? 17.976 -3.143 -26.717 1.00 96.31 110 GLY A CA 1
ATOM 877 C C . GLY A 1 110 ? 16.750 -4.018 -26.449 1.00 96.31 110 GLY A C 1
ATOM 878 O O . GLY A 1 110 ? 16.008 -3.752 -25.503 1.00 96.31 110 GLY A O 1
ATOM 879 N N . ASP A 1 111 ? 16.613 -5.128 -27.179 1.00 94.31 111 ASP A N 1
ATOM 880 C CA . ASP A 1 111 ? 15.533 -6.103 -26.965 1.00 94.31 111 ASP A CA 1
ATOM 881 C C . ASP A 1 111 ? 15.546 -6.674 -25.538 1.00 94.31 111 ASP A C 1
ATOM 883 O O . ASP A 1 111 ? 14.501 -6.801 -24.896 1.00 94.31 111 ASP A O 1
ATOM 887 N N . THR A 1 112 ? 16.735 -6.972 -25.003 1.00 95.56 112 THR A N 1
ATOM 888 C CA . THR A 1 112 ? 16.897 -7.449 -23.621 1.00 95.56 112 THR A CA 1
ATOM 889 C C . THR A 1 112 ? 16.440 -6.397 -22.603 1.00 95.56 112 THR A C 1
ATOM 891 O O . THR A 1 112 ? 15.729 -6.724 -21.651 1.00 95.56 112 THR A O 1
ATOM 894 N N . LEU A 1 113 ? 16.801 -5.124 -22.803 1.00 96.44 113 LEU A N 1
ATOM 895 C CA . LEU A 1 113 ? 16.401 -4.016 -21.926 1.00 96.44 113 LEU A CA 1
ATOM 896 C C . LEU A 1 113 ? 14.884 -3.794 -21.949 1.00 96.44 113 LEU A C 1
ATOM 898 O O . LEU A 1 113 ? 14.281 -3.561 -20.900 1.00 96.44 113 LEU A O 1
ATOM 902 N N . PHE A 1 114 ? 14.249 -3.930 -23.114 1.00 94.56 114 PHE A N 1
ATOM 903 C CA . PHE A 1 114 ? 12.794 -3.856 -23.223 1.00 94.56 114 PHE A CA 1
ATOM 904 C C . PHE A 1 114 ? 12.092 -5.018 -22.522 1.00 94.56 114 PHE A C 1
ATOM 906 O O . PHE A 1 114 ? 11.109 -4.794 -21.816 1.00 94.56 114 PHE A O 1
ATOM 913 N N . GLN A 1 115 ? 12.611 -6.244 -22.639 1.00 94.81 115 GLN A N 1
ATOM 914 C CA . GLN A 1 115 ? 12.076 -7.389 -21.896 1.00 94.81 115 GLN A CA 1
ATOM 915 C C . GLN A 1 115 ? 12.185 -7.177 -20.382 1.00 94.81 115 GLN A C 1
ATOM 917 O O . GLN A 1 115 ? 11.223 -7.430 -19.657 1.00 94.81 115 GLN A O 1
ATOM 922 N N . MET A 1 116 ? 13.320 -6.658 -19.901 1.00 94.44 116 MET A N 1
ATOM 923 C CA . MET A 1 116 ? 13.490 -6.304 -18.489 1.00 94.44 116 MET A CA 1
ATOM 924 C C . MET A 1 116 ? 12.469 -5.251 -18.041 1.00 94.44 116 MET A C 1
ATOM 926 O O . MET A 1 116 ? 11.827 -5.426 -17.003 1.00 94.44 116 MET A O 1
ATOM 930 N N . ALA A 1 117 ? 12.283 -4.185 -18.824 1.00 92.75 117 ALA A N 1
ATOM 931 C CA . ALA A 1 117 ? 11.308 -3.140 -18.524 1.00 92.75 117 ALA A CA 1
ATOM 932 C C . ALA A 1 117 ? 9.869 -3.682 -18.480 1.00 92.75 117 ALA A C 1
ATOM 934 O O . ALA A 1 117 ? 9.114 -3.333 -17.573 1.00 92.75 117 ALA A O 1
ATOM 935 N N . GLU A 1 118 ? 9.493 -4.574 -19.400 1.00 91.25 118 GLU A N 1
ATOM 936 C CA . GLU A 1 118 ? 8.146 -5.154 -19.440 1.00 91.25 118 GLU A CA 1
ATOM 937 C C . GLU A 1 118 ? 7.875 -6.094 -18.258 1.00 91.25 118 GLU A C 1
ATOM 939 O O . GLU A 1 118 ? 6.821 -5.989 -17.628 1.00 91.25 118 GLU A O 1
ATOM 944 N N . VAL A 1 119 ? 8.828 -6.962 -17.892 1.00 93.50 119 VAL A N 1
ATOM 945 C CA . VAL A 1 119 ? 8.709 -7.812 -16.690 1.00 93.50 119 VAL A CA 1
ATOM 946 C C . VAL A 1 119 ? 8.485 -6.946 -15.452 1.00 93.50 119 VAL A C 1
ATOM 948 O O . VAL A 1 119 ? 7.597 -7.209 -14.638 1.00 93.50 119 VAL A O 1
ATOM 951 N N . HIS A 1 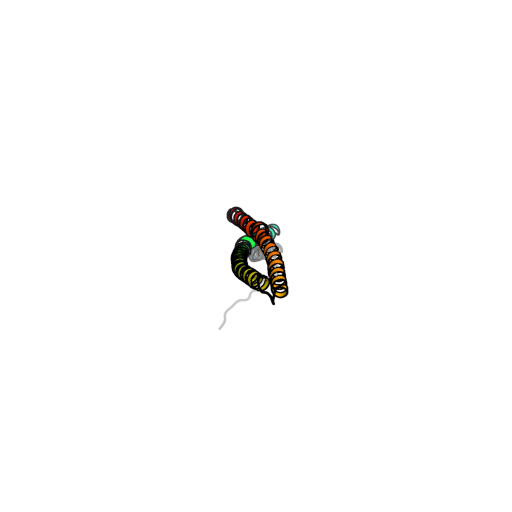120 ? 9.251 -5.867 -15.327 1.00 89.06 120 HIS A N 1
ATOM 952 C CA . HIS A 1 120 ? 9.105 -4.937 -14.221 1.00 89.06 120 HIS A CA 1
ATOM 953 C C . HIS A 1 120 ? 7.776 -4.172 -14.237 1.00 89.06 120 HIS A C 1
ATOM 955 O O . HIS A 1 120 ? 7.167 -4.006 -13.179 1.00 89.06 120 HIS A O 1
ATOM 961 N N . ARG A 1 121 ? 7.280 -3.766 -15.411 1.00 88.94 121 ARG A N 1
ATOM 962 C CA . ARG A 1 121 ? 5.958 -3.139 -15.559 1.00 88.94 121 ARG A CA 1
ATOM 963 C C . ARG A 1 121 ? 4.844 -4.068 -15.073 1.00 88.94 121 ARG A C 1
ATOM 965 O O . ARG A 1 121 ? 3.924 -3.613 -14.399 1.00 88.94 121 ARG A O 1
ATOM 972 N N . GLN A 1 122 ? 4.928 -5.363 -15.368 1.00 92.44 122 GLN A N 1
ATOM 973 C CA . GLN A 1 122 ? 3.942 -6.351 -14.917 1.00 92.44 122 GLN A CA 1
ATOM 974 C C . GLN A 1 122 ? 3.957 -6.531 -13.395 1.00 92.44 122 GLN A C 1
ATOM 976 O O . GLN A 1 122 ? 2.897 -6.522 -12.768 1.00 92.44 122 GLN A O 1
ATOM 981 N N . ILE A 1 123 ? 5.147 -6.625 -12.790 1.00 91.69 123 ILE A N 1
ATOM 982 C CA . ILE A 1 123 ? 5.306 -6.670 -11.326 1.00 91.69 123 ILE A CA 1
ATOM 983 C C . ILE A 1 123 ? 4.714 -5.408 -10.686 1.00 91.69 123 ILE A C 1
ATOM 985 O O . ILE A 1 123 ? 4.008 -5.492 -9.682 1.00 91.69 123 ILE A O 1
ATOM 989 N N . GLN A 1 124 ? 4.964 -4.243 -11.287 1.00 91.56 124 GLN A N 1
ATOM 990 C CA . GLN A 1 124 ? 4.474 -2.959 -10.797 1.00 91.56 124 GLN A CA 1
ATOM 991 C C . GLN A 1 124 ? 2.939 -2.887 -10.799 1.00 91.56 124 GLN A C 1
ATOM 993 O O . GLN A 1 124 ? 2.346 -2.479 -9.803 1.00 91.56 124 GLN A O 1
ATOM 998 N N . VAL A 1 125 ? 2.289 -3.357 -11.868 1.00 92.06 125 VAL A N 1
ATOM 999 C CA . VAL A 1 125 ? 0.818 -3.439 -11.939 1.00 92.06 125 VAL A CA 1
ATOM 1000 C C . VAL A 1 125 ? 0.260 -4.347 -10.841 1.00 92.06 125 VAL A C 1
ATOM 1002 O O . VAL A 1 125 ? -0.673 -3.960 -10.142 1.00 92.06 125 VAL A O 1
ATOM 1005 N N . GLN A 1 126 ? 0.858 -5.525 -10.634 1.00 93.94 126 GLN A N 1
ATOM 1006 C CA . GLN A 1 126 ? 0.420 -6.438 -9.573 1.00 93.94 126 GLN A CA 1
ATOM 1007 C C . GLN A 1 126 ? 0.570 -5.817 -8.179 1.00 93.94 126 GLN A C 1
ATOM 1009 O O . GLN A 1 126 ? -0.325 -5.953 -7.344 1.00 93.94 126 GLN A O 1
ATOM 1014 N N . LEU A 1 127 ? 1.678 -5.114 -7.925 1.00 93.62 127 LEU A N 1
ATOM 1015 C CA . LEU A 1 127 ? 1.896 -4.414 -6.661 1.00 93.62 127 LEU A CA 1
ATOM 1016 C C . LEU A 1 127 ? 0.837 -3.329 -6.428 1.00 93.62 127 LEU A C 1
ATOM 1018 O O . LEU A 1 127 ? 0.298 -3.230 -5.328 1.00 93.62 127 LEU A O 1
ATOM 1022 N N . GLU A 1 128 ? 0.519 -2.535 -7.450 1.00 93.56 128 GLU A N 1
ATOM 1023 C CA . GLU A 1 128 ? -0.507 -1.493 -7.361 1.00 93.56 128 GLU A CA 1
ATOM 1024 C C . GLU A 1 128 ? -1.893 -2.067 -7.066 1.00 93.56 128 GLU A C 1
ATOM 1026 O O . GLU A 1 128 ? -2.633 -1.502 -6.261 1.00 93.56 128 GLU A O 1
ATOM 1031 N N . ASP A 1 129 ? -2.247 -3.199 -7.668 1.00 95.38 129 ASP A N 1
ATOM 1032 C CA . ASP A 1 129 ? -3.532 -3.844 -7.404 1.00 95.38 129 ASP A CA 1
ATOM 1033 C C . ASP A 1 129 ? -3.606 -4.405 -5.979 1.00 95.38 129 ASP A C 1
ATOM 1035 O O . ASP A 1 129 ? -4.602 -4.195 -5.285 1.00 95.38 129 ASP A O 1
ATOM 1039 N N . VAL A 1 130 ? -2.526 -5.016 -5.482 1.00 95.69 130 VAL A N 1
ATOM 1040 C CA . VAL A 1 130 ? -2.438 -5.451 -4.078 1.00 95.69 130 VAL A CA 1
ATOM 1041 C C . VAL A 1 130 ? -2.533 -4.260 -3.121 1.00 95.69 130 VAL A C 1
ATOM 1043 O O . VAL A 1 130 ? -3.220 -4.353 -2.104 1.00 95.69 130 VAL A O 1
ATOM 1046 N N . LEU A 1 131 ? -1.905 -3.126 -3.442 1.00 95.81 131 LEU A N 1
ATOM 1047 C CA . LEU A 1 131 ? -2.001 -1.905 -2.638 1.00 95.81 131 LEU A CA 1
ATOM 1048 C C . LEU A 1 131 ? -3.430 -1.361 -2.572 1.00 95.81 131 LEU A C 1
ATOM 1050 O O . LEU A 1 131 ? -3.887 -0.987 -1.491 1.00 95.81 131 LEU A O 1
ATOM 1054 N N . LYS A 1 132 ? -4.165 -1.373 -3.691 1.00 96.12 132 LYS A N 1
ATOM 1055 C CA . LYS A 1 132 ? -5.582 -0.976 -3.708 1.00 96.12 132 LYS A CA 1
ATOM 1056 C C . LYS A 1 132 ? -6.426 -1.867 -2.799 1.00 96.12 132 LYS A C 1
ATOM 1058 O O . LYS A 1 132 ? -7.268 -1.351 -2.064 1.00 96.12 132 LYS A O 1
ATOM 1063 N N . LEU A 1 133 ? -6.203 -3.183 -2.821 1.00 97.50 133 LEU A N 1
ATOM 1064 C CA . LEU A 1 133 ? -6.912 -4.125 -1.947 1.00 97.50 133 LEU A CA 1
ATOM 1065 C C . LEU A 1 133 ? -6.532 -3.918 -0.477 1.00 97.50 133 LEU A C 1
ATOM 1067 O O . LEU A 1 133 ? -7.406 -3.842 0.382 1.00 97.50 133 LEU A O 1
ATOM 1071 N N . PHE A 1 134 ? -5.243 -3.736 -0.183 1.00 97.81 134 PHE A N 1
ATOM 1072 C CA . PHE A 1 134 ? -4.768 -3.439 1.167 1.00 97.81 134 PHE A CA 1
ATOM 1073 C C . PHE A 1 134 ? -5.432 -2.180 1.743 1.00 97.81 134 PHE A C 1
ATOM 1075 O O . PHE A 1 134 ? -5.888 -2.180 2.887 1.00 97.81 134 PHE A O 1
ATOM 1082 N N . HIS A 1 135 ? -5.560 -1.128 0.936 1.00 97.56 135 HIS A N 1
ATOM 1083 C CA . HIS A 1 135 ? -6.261 0.084 1.334 1.00 97.56 135 HIS A CA 1
ATOM 1084 C C . HIS A 1 135 ? -7.765 -0.150 1.542 1.00 97.56 135 HIS A C 1
ATOM 1086 O O . HIS A 1 135 ? -8.303 0.119 2.616 1.00 97.56 135 HIS A O 1
ATOM 1092 N N . SER A 1 136 ? -8.453 -0.637 0.508 1.00 96.88 136 SER A N 1
ATOM 1093 C CA . SER A 1 136 ? -9.921 -0.657 0.456 1.00 96.88 136 SER A CA 1
ATOM 1094 C C . SER A 1 136 ? -10.555 -1.782 1.272 1.00 96.88 136 SER A C 1
ATOM 1096 O O . SER A 1 136 ? -11.584 -1.570 1.913 1.00 96.88 136 SER A O 1
ATOM 1098 N N . GLU A 1 137 ? -9.953 -2.969 1.287 1.00 97.38 137 GLU A N 1
ATOM 1099 C CA . GLU A 1 137 ? -10.524 -4.140 1.955 1.00 97.38 137 GLU A CA 1
ATOM 1100 C C . GLU A 1 137 ? -10.036 -4.296 3.394 1.00 97.38 137 GLU A C 1
ATOM 1102 O O . GLU A 1 137 ? -10.775 -4.811 4.232 1.00 97.38 137 GLU A O 1
ATOM 1107 N N . LEU A 1 138 ? -8.821 -3.831 3.705 1.00 97.31 138 LEU A N 1
ATOM 1108 C CA . LEU A 1 138 ? -8.241 -3.968 5.039 1.00 97.31 138 LEU A CA 1
ATOM 1109 C C . LEU A 1 138 ? -8.255 -2.645 5.807 1.00 97.31 138 LEU A C 1
ATOM 1111 O O . LEU A 1 138 ? -8.943 -2.553 6.824 1.00 97.31 138 LEU A O 1
ATOM 1115 N N . LEU A 1 139 ? -7.531 -1.616 5.355 1.00 97.94 139 LEU A N 1
ATOM 1116 C CA . LEU A 1 139 ? -7.383 -0.385 6.145 1.00 97.94 139 LEU A CA 1
ATOM 1117 C C . LEU A 1 139 ? -8.712 0.353 6.325 1.00 97.94 139 LEU A C 1
ATOM 1119 O O . LEU A 1 139 ? -9.078 0.665 7.459 1.00 97.94 139 LEU A O 1
ATOM 1123 N N . ALA A 1 140 ? -9.456 0.575 5.240 1.00 97.44 140 ALA A N 1
ATOM 1124 C CA . ALA A 1 140 ? -10.729 1.287 5.286 1.00 97.44 140 ALA A CA 1
ATOM 1125 C C . ALA A 1 140 ? -11.783 0.540 6.122 1.00 97.44 140 ALA A C 1
ATOM 1127 O O . ALA A 1 140 ? -12.487 1.153 6.924 1.00 97.44 140 ALA A O 1
ATOM 1128 N N . GLN A 1 141 ? -11.862 -0.791 6.000 1.00 97.69 141 GLN A N 1
ATOM 1129 C CA . GLN A 1 141 ? -12.810 -1.583 6.789 1.00 97.69 141 GLN A CA 1
ATOM 1130 C C . GLN A 1 141 ? -12.475 -1.594 8.284 1.00 97.69 141 GLN A C 1
ATOM 1132 O O . GLN A 1 141 ? -13.383 -1.526 9.116 1.00 97.69 141 GLN A O 1
ATOM 1137 N N . LEU A 1 142 ? -11.190 -1.696 8.640 1.00 97.50 142 LEU A N 1
ATOM 1138 C CA . LEU A 1 142 ? -10.757 -1.648 10.037 1.00 97.50 142 LEU A CA 1
ATOM 1139 C C . LEU A 1 142 ? -11.009 -0.271 10.652 1.00 97.50 142 LEU A C 1
ATOM 1141 O O . LEU A 1 142 ? -11.472 -0.194 11.787 1.00 97.50 142 LEU A O 1
ATOM 1145 N N . GLU A 1 143 ? -10.750 0.800 9.904 1.00 96.25 143 GLU A N 1
ATOM 1146 C CA . GLU A 1 143 ? -11.012 2.169 10.348 1.00 96.25 143 GLU A CA 1
ATOM 1147 C C . GLU A 1 143 ? -12.510 2.410 10.567 1.00 96.25 143 GLU A C 1
ATOM 1149 O O . GLU A 1 143 ? -12.903 2.854 11.643 1.00 96.25 143 GLU A O 1
ATOM 1154 N N . GLN A 1 144 ? -13.357 2.002 9.617 1.00 96.31 144 GLN A N 1
ATOM 1155 C CA . GLN A 1 144 ? -14.809 2.113 9.755 1.00 96.31 144 GLN A CA 1
ATOM 1156 C C . GLN A 1 144 ? -15.330 1.336 10.974 1.00 96.31 144 GLN A C 1
ATOM 1158 O O . GLN A 1 144 ? -16.140 1.855 11.741 1.00 96.31 144 GLN A O 1
ATOM 1163 N N . LYS A 1 145 ? -14.879 0.090 11.178 1.00 94.44 145 LYS A N 1
ATOM 1164 C CA . LYS A 1 145 ? -15.293 -0.712 12.342 1.00 94.44 145 LYS A CA 1
ATOM 1165 C C . LYS A 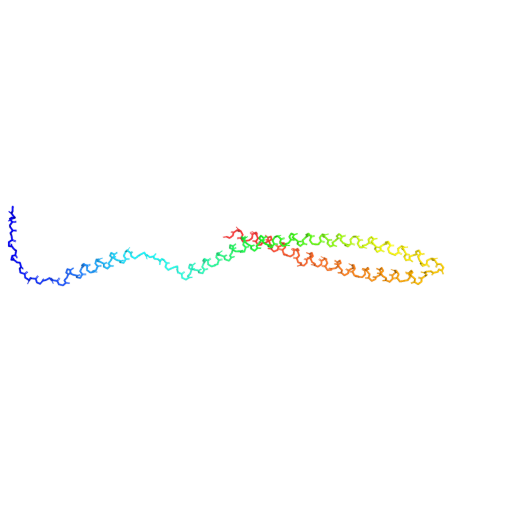1 145 ? -14.834 -0.087 13.655 1.00 94.44 145 LYS A C 1
ATOM 1167 O O . LYS A 1 145 ? -15.622 -0.026 14.590 1.00 94.44 145 LYS A O 1
ATOM 1172 N N . LEU A 1 146 ? -13.608 0.431 13.704 1.00 94.88 146 LEU A N 1
ATOM 1173 C CA . LEU A 1 146 ? -13.085 1.128 14.876 1.00 94.88 146 LEU A CA 1
ATOM 1174 C C . LEU A 1 146 ? -13.915 2.378 15.216 1.00 94.88 146 LEU A C 1
ATOM 1176 O O . LEU A 1 146 ? -14.210 2.613 16.386 1.00 94.88 146 LEU A O 1
ATOM 1180 N N . GLU A 1 147 ? -14.312 3.172 14.218 1.00 92.44 147 GLU A N 1
ATOM 1181 C CA . GLU A 1 147 ? -15.174 4.343 14.429 1.00 92.44 147 GLU A CA 1
ATOM 1182 C C . GLU A 1 147 ? -16.545 3.959 14.996 1.00 92.44 147 GLU A C 1
ATOM 1184 O O . GLU A 1 147 ? -17.045 4.617 15.914 1.00 92.44 147 GLU A O 1
ATOM 1189 N N . LEU A 1 148 ? -17.146 2.881 14.481 1.00 93.25 148 LEU A N 1
ATOM 1190 C CA . LEU A 1 148 ? -18.411 2.358 14.998 1.00 93.25 148 LEU A CA 1
ATOM 1191 C C . LEU A 1 148 ? -18.245 1.854 16.436 1.00 93.25 148 LEU A C 1
ATOM 1193 O O . LEU A 1 148 ? -19.048 2.217 17.294 1.00 93.25 148 LEU A O 1
ATOM 1197 N N . ASP A 1 149 ? -17.189 1.096 16.727 1.00 90.81 149 ASP A N 1
ATOM 1198 C CA . ASP A 1 149 ? -16.930 0.576 18.071 1.00 90.81 149 ASP A CA 1
ATOM 1199 C C . ASP A 1 149 ? -16.746 1.709 19.086 1.00 90.81 149 ASP A C 1
ATOM 1201 O O . ASP A 1 149 ? -17.365 1.682 20.146 1.00 90.81 149 ASP A O 1
ATOM 1205 N N . ILE A 1 150 ? -15.984 2.757 18.758 1.00 87.12 150 ILE A N 1
ATOM 1206 C CA . ILE A 1 150 ? -15.851 3.940 19.626 1.00 87.12 150 ILE A CA 1
ATOM 1207 C C . ILE A 1 150 ? -17.215 4.616 19.830 1.00 87.12 150 ILE A C 1
ATOM 1209 O O . ILE A 1 150 ? -17.566 5.002 20.942 1.00 87.12 150 ILE A O 1
ATOM 1213 N N . LYS A 1 151 ? -18.024 4.743 18.775 1.00 86.06 151 LYS A N 1
ATOM 1214 C CA . LYS A 1 151 ? -19.328 5.407 18.864 1.00 86.06 151 LYS A CA 1
ATOM 1215 C C . LYS A 1 151 ? -20.341 4.633 19.710 1.00 86.06 151 LYS A C 1
ATOM 1217 O O . LYS A 1 151 ? -21.122 5.260 20.419 1.00 86.06 151 LYS A O 1
ATOM 1222 N N . TYR A 1 152 ? -20.376 3.306 19.608 1.00 83.88 152 TYR A N 1
ATOM 1223 C CA . TYR A 1 152 ? -21.416 2.493 20.244 1.00 83.88 152 TYR A CA 1
ATOM 1224 C C . TYR A 1 152 ? -21.000 1.927 21.602 1.00 83.88 152 TYR A C 1
ATOM 1226 O O . TYR A 1 152 ? -21.844 1.831 22.491 1.00 83.88 152 TYR A O 1
ATOM 1234 N N . LEU A 1 153 ? -19.720 1.602 21.799 1.00 78.81 153 LEU A N 1
ATOM 1235 C CA . LEU A 1 153 ? -19.246 1.019 23.056 1.00 78.81 153 LEU A CA 1
ATOM 1236 C C . LEU A 1 153 ? -18.953 2.073 24.128 1.00 78.81 153 LEU A C 1
ATOM 1238 O O . LEU A 1 153 ? -19.085 1.769 25.303 1.00 78.81 153 LEU A O 1
ATOM 1242 N N . THR A 1 154 ? -18.594 3.310 23.765 1.00 70.00 154 THR A N 1
ATOM 1243 C CA . THR A 1 154 ? -18.344 4.383 24.755 1.00 70.00 154 THR A CA 1
ATOM 1244 C C . THR A 1 154 ? -19.636 5.002 25.316 1.00 70.00 154 THR A C 1
ATOM 1246 O O . THR A 1 154 ? -19.593 5.744 26.292 1.00 70.00 154 THR A O 1
ATOM 1249 N N . VAL A 1 155 ? -20.792 4.716 24.706 1.00 60.25 155 VAL A N 1
ATOM 1250 C CA . VAL A 1 155 ? -22.116 5.217 25.136 1.00 60.25 155 VAL A CA 1
ATOM 1251 C C . VAL A 1 155 ? -22.832 4.225 26.073 1.00 60.25 155 VAL A C 1
ATOM 1253 O O . VAL A 1 155 ? -23.880 4.558 26.626 1.00 60.25 155 VAL A O 1
ATOM 1256 N N . CYS A 1 156 ? -22.271 3.027 26.258 1.00 45.72 156 CYS A N 1
ATOM 1257 C CA . CYS A 1 156 ? -22.773 1.983 27.153 1.00 45.72 156 CYS A CA 1
ATOM 1258 C C . CYS A 1 156 ? -22.034 2.011 28.497 1.00 45.72 156 CYS A C 1
ATOM 1260 O O . CYS A 1 156 ? -22.697 1.725 29.518 1.00 45.72 156 CYS A O 1
#

Sequence (156 aa):
MFLLFSFRGSVSTLKPRTLNNSRREYKRTFLQLIPERSKMSRTEEVNKMTENVYKGILDHFNPSLKNFVTMGKHYEKALTGVTVAAKGYFDALVKLGELASDSQGSKELGDTLFQMAEVHRQIQVQLEDVLKLFHSELLAQLEQKLELDIKYLTVC

InterPro domains:
  IPR013606 IMD/I-BAR domain [PF08397] (54-153)
  IPR013606 IMD/I-BAR domain [PS51338] (38-156)
  IPR027267 AH/BAR domain superfamily [G3DSA:1.20.1270.60] (38-156)
  IPR027267 AH/BAR domain superfamily [SSF103657] (42-154)
  IPR027681 I-BAR domain containing protein IRSp53/IRTKS/Pinkbar [PTHR14206] (40-15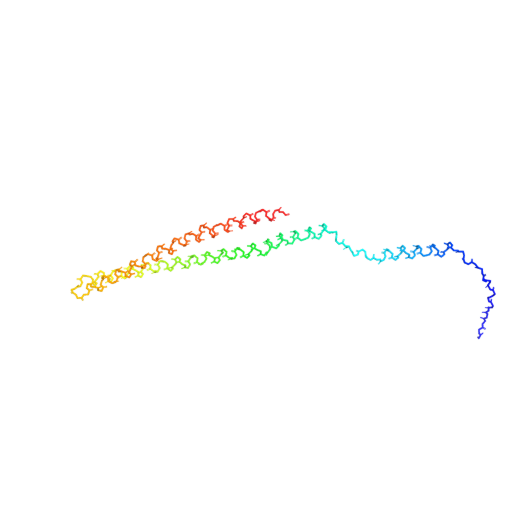4)